Protein AF-A0A0R2MQR0-F1 (afdb_monomer_lite)

Foldseek 3Di:
DVVLCVQPNPCCQLPPLLVVLCVVLCVLLDPLADSVLSSVLSVVQVVPDAAPSSLVSQLVSSVVSVRPSVSSNVSSVSSNVVVVVSD

Radius of gyration: 11.62 Å; chains: 1; bounding box: 24×21×28 Å

Sequence (87 aa):
MARLAAKYGKVYVSKTLPKIVYKKVAKLIGKKVSQAKFLHIWNNTIGVATGAALESAIAKGLKACGVPKGIANTAATIIATAVGILV

Secondary structure (DSSP, 8-state):
-HHHHHHH-HHIIIIIHHHHHHHHHHHHHGGGS-HHHHHHHHHHHHTT--THHHHHHHHHHHHHTT--HHHHHHHHHHHHHHHHHH-

Organism: NCBI:txid942150

Structure (mmCIF, N/CA/C/O backbone):
data_AF-A0A0R2MQR0-F1
#
_entry.id   AF-A0A0R2MQR0-F1
#
loop_
_atom_site.group_PDB
_atom_site.id
_atom_site.type_symbol
_atom_site.label_atom_id
_atom_site.label_alt_id
_atom_site.label_comp_id
_atom_site.label_asym_id
_atom_site.label_entity_id
_atom_site.label_seq_id
_atom_site.pdbx_PDB_ins_code
_atom_site.Cartn_x
_atom_site.Cartn_y
_atom_site.Cartn_z
_atom_site.occupancy
_atom_site.B_iso_or_equiv
_atom_site.auth_seq_id
_atom_site.auth_comp_id
_atom_site.auth_asym_id
_atom_site.auth_atom_id
_atom_site.pdbx_PDB_model_num
ATOM 1 N N . MET A 1 1 ? 6.467 1.184 -10.903 1.00 58.78 1 MET A N 1
ATOM 2 C CA . MET A 1 1 ? 5.967 0.015 -11.673 1.00 58.78 1 MET A CA 1
ATOM 3 C C . MET A 1 1 ? 7.026 -0.710 -12.517 1.00 58.78 1 MET A C 1
ATOM 5 O O . MET A 1 1 ? 7.165 -1.911 -12.338 1.00 58.78 1 MET A O 1
ATOM 9 N N . ALA A 1 2 ? 7.762 -0.037 -13.417 1.00 61.03 2 ALA A N 1
ATOM 10 C CA . ALA A 1 2 ? 8.549 -0.700 -14.475 1.00 61.03 2 ALA A CA 1
ATOM 11 C C . ALA A 1 2 ? 9.596 -1.725 -13.989 1.00 61.03 2 ALA A C 1
ATOM 13 O O . ALA A 1 2 ? 9.573 -2.864 -14.439 1.00 61.03 2 ALA A O 1
ATOM 14 N N . ARG A 1 3 ? 10.460 -1.370 -13.027 1.00 64.88 3 ARG A N 1
ATOM 15 C CA . ARG A 1 3 ? 11.515 -2.279 -12.528 1.00 64.88 3 ARG A CA 1
ATOM 16 C C . ARG A 1 3 ? 10.961 -3.500 -11.783 1.00 64.88 3 ARG A C 1
ATOM 18 O O . ARG A 1 3 ? 11.356 -4.627 -12.047 1.00 64.88 3 ARG A O 1
ATOM 25 N N . LEU A 1 4 ? 9.979 -3.284 -10.910 1.00 66.19 4 LEU A N 1
ATOM 26 C CA . LEU A 1 4 ? 9.297 -4.347 -10.160 1.00 66.19 4 LEU A CA 1
ATOM 27 C C . LEU A 1 4 ? 8.528 -5.302 -11.081 1.00 66.19 4 LEU A C 1
ATOM 29 O O . LEU A 1 4 ? 8.577 -6.516 -10.898 1.00 66.19 4 LEU A O 1
ATOM 33 N N . ALA A 1 5 ? 7.829 -4.757 -12.081 1.00 64.31 5 ALA A N 1
ATOM 34 C CA . ALA A 1 5 ? 7.095 -5.551 -13.058 1.00 64.31 5 ALA A CA 1
ATOM 35 C C . ALA A 1 5 ? 8.030 -6.304 -14.014 1.00 64.31 5 ALA A C 1
ATOM 37 O O . ALA A 1 5 ? 7.678 -7.403 -14.427 1.00 64.31 5 ALA A O 1
ATOM 38 N N . ALA A 1 6 ? 9.207 -5.755 -14.326 1.00 66.94 6 ALA A N 1
ATOM 39 C CA . ALA A 1 6 ? 10.233 -6.449 -15.103 1.00 66.94 6 ALA A CA 1
ATOM 40 C C . ALA A 1 6 ? 10.859 -7.622 -14.326 1.00 66.94 6 ALA A C 1
ATOM 42 O O . ALA A 1 6 ? 11.150 -8.653 -14.916 1.00 66.94 6 ALA A O 1
ATOM 43 N N . LYS A 1 7 ? 11.020 -7.487 -13.002 1.00 68.69 7 LYS A N 1
ATOM 44 C CA . LYS A 1 7 ? 11.675 -8.488 -12.141 1.00 68.69 7 LYS A CA 1
ATOM 45 C C . LYS A 1 7 ? 10.743 -9.610 -11.666 1.00 68.69 7 LYS A C 1
ATOM 47 O O . LYS A 1 7 ? 11.162 -10.755 -11.589 1.00 68.69 7 LYS A O 1
ATOM 52 N N . TYR A 1 8 ? 9.483 -9.290 -11.358 1.00 72.44 8 TYR A N 1
ATOM 53 C CA . TYR A 1 8 ? 8.513 -10.246 -10.793 1.00 72.44 8 TYR A CA 1
ATOM 54 C C . TYR A 1 8 ? 7.257 -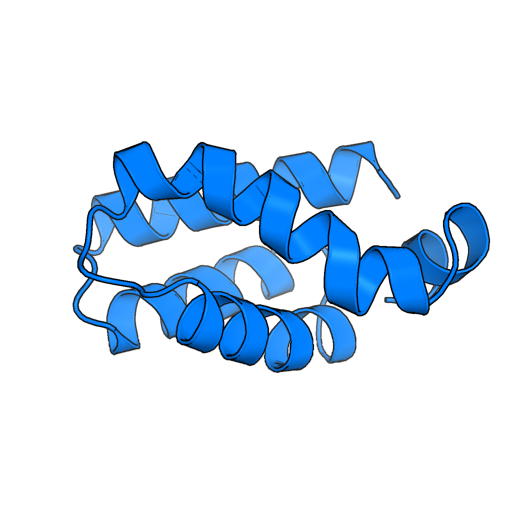10.463 -11.653 1.00 72.44 8 TYR A C 1
ATOM 56 O O . TYR A 1 8 ? 6.409 -11.289 -11.319 1.00 72.44 8 TYR A O 1
ATOM 64 N N . GLY A 1 9 ? 7.092 -9.710 -12.741 1.00 72.06 9 GLY A N 1
ATOM 65 C CA . GLY A 1 9 ? 5.892 -9.738 -13.574 1.00 72.06 9 GLY A CA 1
ATOM 66 C C . GLY A 1 9 ? 4.774 -8.808 -13.080 1.00 72.06 9 GLY A C 1
ATOM 67 O O . GLY A 1 9 ? 4.521 -8.641 -11.883 1.00 72.06 9 GLY A O 1
ATOM 68 N N . LYS A 1 10 ? 4.034 -8.218 -14.029 1.00 72.94 10 LYS A N 1
ATOM 69 C CA . LYS A 1 10 ? 2.907 -7.294 -13.766 1.00 72.94 10 LYS A CA 1
ATOM 70 C C . LYS A 1 10 ? 1.846 -7.892 -12.837 1.00 72.94 10 LYS A C 1
ATOM 72 O O . LYS A 1 10 ? 1.316 -7.192 -11.973 1.00 72.94 10 LYS A O 1
ATOM 77 N N . VAL A 1 11 ? 1.540 -9.181 -13.005 1.00 76.12 11 VAL A N 1
ATOM 78 C CA . VAL A 1 11 ? 0.521 -9.888 -12.213 1.00 76.12 11 VAL A CA 1
ATOM 79 C C . VAL A 1 11 ? 0.931 -9.956 -10.745 1.00 76.12 11 VAL A C 1
ATOM 81 O O . VAL A 1 11 ? 0.126 -9.635 -9.871 1.00 76.12 11 VAL A O 1
ATOM 84 N N . TYR A 1 12 ? 2.194 -10.288 -10.472 1.00 78.75 12 TYR A N 1
ATOM 85 C CA . TYR A 1 12 ? 2.710 -10.369 -9.111 1.00 78.75 12 TYR A CA 1
ATOM 86 C C . TYR A 1 12 ? 2.669 -9.005 -8.415 1.00 78.75 12 TYR A C 1
ATOM 88 O O . TYR A 1 12 ? 2.169 -8.889 -7.297 1.00 78.75 12 TYR A O 1
ATOM 96 N N . VAL A 1 13 ? 3.099 -7.950 -9.109 1.00 74.94 13 VAL A N 1
ATOM 97 C CA . VAL A 1 13 ? 3.137 -6.578 -8.576 1.00 74.94 13 VAL A CA 1
ATOM 98 C C . VAL A 1 13 ? 1.740 -6.002 -8.328 1.00 74.94 13 VAL A C 1
ATOM 100 O O . VAL A 1 13 ? 1.550 -5.244 -7.379 1.00 74.94 13 VAL A O 1
ATOM 103 N N . SER A 1 14 ? 0.754 -6.374 -9.147 1.00 74.00 14 SER A N 1
ATOM 104 C CA . SER A 1 14 ? -0.605 -5.814 -9.073 1.00 74.00 14 SER A CA 1
ATOM 105 C C . SER A 1 14 ? -1.550 -6.629 -8.185 1.00 74.00 14 SER A C 1
ATOM 107 O O . SER A 1 14 ? -2.503 -6.083 -7.636 1.00 74.00 14 SER A O 1
ATOM 109 N N . LYS A 1 15 ? -1.322 -7.943 -8.036 1.00 79.00 15 LYS A N 1
ATOM 110 C CA . LYS A 1 15 ? -2.219 -8.841 -7.284 1.00 79.00 15 LYS A CA 1
ATOM 111 C C . LYS A 1 15 ? -1.583 -9.471 -6.052 1.00 79.00 15 LYS A C 1
ATOM 113 O O . LYS A 1 15 ? -2.295 -9.677 -5.071 1.00 79.00 15 LYS A O 1
ATOM 118 N N . THR A 1 16 ? -0.294 -9.798 -6.081 1.00 80.69 16 THR A N 1
ATOM 119 C CA . THR A 1 16 ? 0.351 -10.595 -5.024 1.00 80.69 16 THR A CA 1
ATOM 120 C C . THR A 1 16 ? 1.048 -9.705 -4.000 1.00 80.69 16 THR A C 1
ATOM 122 O O . THR A 1 16 ? 0.740 -9.787 -2.810 1.00 80.69 16 THR A O 1
ATOM 125 N N . LEU A 1 17 ? 1.894 -8.779 -4.458 1.00 78.81 17 LEU A N 1
ATOM 126 C CA . LEU A 1 17 ? 2.571 -7.778 -3.627 1.00 78.81 17 LEU A CA 1
ATOM 127 C C . LEU A 1 17 ? 1.611 -7.008 -2.713 1.00 78.81 17 LEU A C 1
ATOM 129 O O . LEU A 1 17 ? 1.817 -7.042 -1.499 1.00 78.81 17 LEU A O 1
ATOM 133 N N . PRO A 1 18 ? 0.530 -6.381 -3.224 1.00 80.25 18 PRO A N 1
ATOM 134 C CA . PRO A 1 18 ? -0.380 -5.627 -2.372 1.00 80.25 18 PRO A CA 1
ATOM 135 C C . PRO A 1 18 ? -1.003 -6.486 -1.278 1.00 80.25 18 PRO A C 1
ATOM 137 O O . PRO A 1 18 ? -1.216 -5.996 -0.178 1.00 80.25 18 PRO A O 1
ATOM 140 N N . LYS A 1 19 ? -1.260 -7.777 -1.526 1.00 83.56 19 LYS A N 1
ATOM 141 C CA . LYS A 1 19 ? -1.814 -8.678 -0.505 1.00 83.56 19 LYS A CA 1
ATOM 142 C C . LYS A 1 19 ? -0.792 -9.020 0.578 1.00 83.56 19 LYS A C 1
ATOM 144 O O . LYS A 1 19 ? -1.156 -9.049 1.751 1.00 83.56 19 LYS A O 1
ATOM 149 N N . ILE A 1 20 ? 0.462 -9.271 0.200 1.00 82.69 20 ILE A N 1
ATOM 150 C CA . ILE A 1 20 ? 1.557 -9.554 1.144 1.00 82.69 20 ILE A CA 1
ATOM 151 C C . ILE A 1 20 ? 1.798 -8.336 2.032 1.00 82.69 20 ILE A C 1
ATOM 153 O O . ILE A 1 20 ? 1.830 -8.438 3.259 1.00 82.69 20 ILE A O 1
ATOM 157 N N . VAL A 1 21 ? 1.919 -7.172 1.400 1.00 80.56 21 VAL A N 1
ATOM 158 C CA . VAL A 1 21 ? 2.174 -5.918 2.093 1.00 80.56 21 VAL A CA 1
ATOM 159 C C . VAL A 1 21 ? 0.978 -5.551 2.973 1.00 80.56 21 VAL A C 1
ATOM 161 O O . VAL A 1 21 ? 1.172 -5.240 4.147 1.00 80.56 21 VAL A O 1
ATOM 164 N N . TYR A 1 22 ? -0.253 -5.705 2.466 1.00 81.88 22 TYR A N 1
ATOM 165 C CA . TYR A 1 22 ? -1.470 -5.535 3.256 1.00 81.88 22 TYR A CA 1
ATOM 166 C C . TYR A 1 22 ? -1.475 -6.431 4.486 1.00 81.88 22 TYR A C 1
ATOM 168 O O . TYR A 1 22 ? -1.757 -5.928 5.555 1.00 81.88 22 TYR A O 1
ATOM 176 N N . LYS A 1 23 ? -1.113 -7.718 4.405 1.00 82.00 23 LYS A N 1
ATOM 177 C CA . LYS A 1 23 ? -1.056 -8.582 5.601 1.00 82.00 23 LYS A CA 1
ATOM 178 C C . LYS A 1 23 ? -0.102 -8.047 6.676 1.00 82.00 2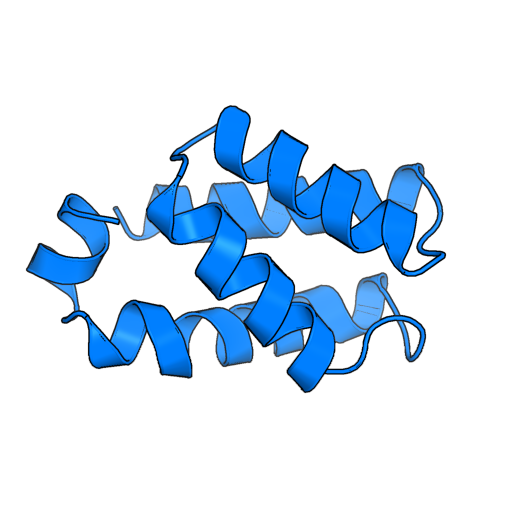3 LYS A C 1
ATOM 180 O O . LYS A 1 23 ? -0.412 -8.176 7.859 1.00 82.00 23 LYS A O 1
ATOM 185 N N . LYS A 1 24 ? 1.025 -7.434 6.289 1.00 80.06 24 LYS A N 1
ATOM 186 C CA . LYS A 1 24 ? 1.958 -6.809 7.242 1.00 80.06 24 LYS A CA 1
ATOM 187 C C . LYS A 1 24 ? 1.380 -5.538 7.854 1.00 80.06 24 LYS A C 1
ATOM 189 O O . LYS A 1 24 ? 1.393 -5.395 9.074 1.00 80.06 24 LYS A O 1
ATOM 194 N N . VAL A 1 25 ? 0.847 -4.636 7.029 1.00 77.19 25 VAL A N 1
ATOM 195 C CA . VAL A 1 25 ? 0.301 -3.372 7.537 1.00 77.19 25 VAL A CA 1
ATOM 196 C C . VAL A 1 25 ? -1.086 -3.529 8.153 1.00 77.19 25 VAL A C 1
ATOM 198 O O . VAL A 1 25 ? -1.434 -2.721 8.995 1.00 77.19 25 VAL A O 1
ATOM 201 N N . ALA A 1 26 ? -1.856 -4.573 7.840 1.00 79.00 26 ALA A N 1
ATOM 202 C CA . ALA A 1 26 ? -3.220 -4.812 8.328 1.00 79.00 26 ALA A CA 1
ATOM 203 C C . ALA A 1 26 ? -3.298 -4.802 9.857 1.00 79.00 26 ALA A C 1
ATOM 205 O O . ALA A 1 26 ? -4.270 -4.301 10.417 1.00 79.00 26 ALA A O 1
ATOM 206 N N . LYS A 1 27 ? -2.251 -5.295 10.533 1.00 74.69 27 LYS A N 1
ATOM 207 C CA . LYS A 1 27 ? -2.131 -5.203 11.995 1.00 74.69 27 LYS A CA 1
ATOM 208 C C . LYS A 1 27 ? -2.004 -3.755 12.492 1.00 74.69 27 LYS A C 1
ATOM 210 O O . LYS A 1 27 ? -2.538 -3.445 13.546 1.00 74.69 27 LYS A O 1
ATOM 215 N N . LEU A 1 28 ? -1.341 -2.881 11.732 1.00 74.00 28 LEU A N 1
ATOM 216 C CA . LEU A 1 28 ? -1.145 -1.459 12.045 1.00 74.00 28 LEU A CA 1
ATOM 217 C C . LEU A 1 28 ? -2.357 -0.599 11.661 1.00 74.00 28 LEU A C 1
ATOM 219 O O . LEU A 1 28 ? -2.851 0.168 12.477 1.00 74.00 28 LEU A O 1
ATOM 223 N N . ILE A 1 29 ? -2.858 -0.724 10.428 1.00 71.88 29 ILE A N 1
ATOM 224 C CA . ILE A 1 29 ? -4.014 0.046 9.921 1.00 71.88 29 ILE A CA 1
ATOM 225 C C . ILE A 1 29 ? -5.360 -0.447 10.475 1.00 71.88 29 ILE A C 1
ATOM 227 O O . ILE A 1 29 ? -6.368 0.256 10.360 1.00 71.88 29 ILE A O 1
ATOM 231 N N . GLY A 1 30 ? -5.382 -1.620 11.115 1.00 66.06 30 GLY A N 1
ATOM 232 C CA . GLY A 1 30 ? -6.576 -2.231 11.691 1.00 66.06 30 GLY A CA 1
ATOM 233 C C . GLY A 1 30 ? -7.654 -2.540 10.646 1.00 66.06 30 GLY A C 1
ATOM 234 O O . GLY A 1 30 ? -7.443 -2.433 9.437 1.00 66.06 30 GLY A O 1
ATOM 235 N N . LYS A 1 31 ? -8.870 -2.869 11.105 1.00 68.00 31 LYS A N 1
ATOM 236 C CA . LYS A 1 31 ? -10.042 -3.103 10.230 1.00 68.00 31 LYS A CA 1
ATOM 237 C C . LYS A 1 31 ? -10.541 -1.842 9.493 1.00 68.00 31 LYS A C 1
ATOM 239 O O . LYS A 1 31 ? -11.547 -1.914 8.795 1.00 68.00 31 LYS A O 1
ATOM 244 N N . LYS A 1 32 ? -9.856 -0.696 9.616 1.00 69.12 32 LYS A N 1
ATOM 245 C CA . LYS A 1 32 ? -10.255 0.573 8.980 1.00 69.12 32 LYS A CA 1
ATOM 246 C C . LYS A 1 32 ? -10.077 0.562 7.463 1.00 69.12 32 LYS A C 1
ATOM 248 O O . LYS A 1 32 ? -10.855 1.179 6.742 1.00 69.12 32 LYS A O 1
ATOM 253 N N . VAL A 1 33 ? -9.070 -0.157 6.969 1.00 73.50 33 VAL A N 1
ATOM 254 C CA . VAL A 1 33 ? -8.816 -0.294 5.532 1.00 73.50 33 VAL A CA 1
ATOM 255 C C . VAL A 1 33 ? -9.002 -1.747 5.152 1.00 73.50 33 VAL A C 1
ATOM 257 O O . VAL A 1 33 ? -8.206 -2.601 5.528 1.00 73.50 33 VAL A O 1
ATOM 260 N N . SER A 1 34 ? -10.053 -2.036 4.393 1.00 78.81 34 SER A N 1
ATOM 261 C CA . SER A 1 34 ? -10.282 -3.364 3.827 1.00 78.81 34 SER A CA 1
ATOM 262 C C . SER A 1 34 ? -9.248 -3.671 2.742 1.00 78.81 34 SER A C 1
ATOM 264 O O . SER A 1 34 ? -8.795 -2.774 2.027 1.00 78.81 34 SER A O 1
ATOM 266 N N . GLN A 1 35 ? -8.934 -4.951 2.552 1.00 79.12 35 GLN A N 1
ATOM 267 C CA . GLN A 1 35 ? -7.989 -5.406 1.530 1.00 79.12 35 GLN A CA 1
ATOM 268 C C . GLN A 1 35 ? -8.341 -4.894 0.125 1.00 79.12 35 GLN A C 1
ATOM 270 O O . GLN A 1 35 ? -7.448 -4.504 -0.618 1.00 79.12 35 GLN A O 1
ATOM 275 N N . ALA A 1 36 ? -9.633 -4.841 -0.218 1.00 80.56 36 ALA A N 1
ATOM 276 C CA . ALA A 1 36 ? -10.109 -4.310 -1.495 1.00 80.56 36 ALA A CA 1
ATOM 277 C C . ALA A 1 36 ? -9.759 -2.821 -1.680 1.00 80.56 36 ALA A C 1
ATOM 279 O O . ALA A 1 36 ? -9.212 -2.444 -2.715 1.00 80.56 36 ALA A O 1
ATOM 280 N N . LYS A 1 37 ? -9.986 -1.987 -0.652 1.00 81.12 37 LYS A N 1
ATOM 281 C CA . LYS A 1 37 ? -9.612 -0.561 -0.671 1.00 81.12 37 LYS A CA 1
ATOM 282 C C . LYS A 1 37 ? -8.102 -0.382 -0.778 1.00 81.12 37 LYS A C 1
ATOM 284 O O . LYS A 1 37 ? -7.636 0.452 -1.549 1.00 81.12 37 LYS A O 1
ATOM 289 N N . PHE A 1 38 ? -7.338 -1.197 -0.051 1.00 81.75 38 PHE A N 1
ATOM 290 C CA . PHE A 1 38 ? -5.881 -1.181 -0.134 1.00 81.75 38 PHE A CA 1
ATOM 291 C C . PHE A 1 38 ? -5.381 -1.540 -1.538 1.00 81.75 38 PHE A C 1
ATOM 293 O O . PHE A 1 38 ? -4.510 -0.859 -2.064 1.00 81.75 38 PHE A O 1
ATOM 300 N N . LEU A 1 39 ? -5.963 -2.563 -2.171 1.00 83.25 39 LEU A N 1
ATOM 301 C CA . LEU A 1 39 ? -5.668 -2.943 -3.557 1.00 83.25 39 LEU A CA 1
ATOM 302 C C . LEU A 1 39 ? -5.972 -1.807 -4.542 1.00 83.25 39 LEU A C 1
ATOM 304 O O . LEU A 1 39 ? -5.198 -1.577 -5.468 1.00 83.25 39 LEU A O 1
ATOM 308 N N . HIS A 1 40 ? -7.064 -1.074 -4.317 1.00 82.69 40 HIS A N 1
ATOM 309 C CA . HIS A 1 40 ? -7.419 0.099 -5.114 1.00 82.69 40 HIS A CA 1
ATOM 310 C C . HIS A 1 40 ? -6.380 1.221 -4.976 1.00 82.69 40 HIS A C 1
ATOM 312 O O . HIS A 1 40 ? -5.870 1.713 -5.981 1.00 82.69 40 HIS A O 1
ATOM 318 N N . ILE A 1 41 ? -6.005 1.575 -3.739 1.00 80.38 41 ILE A N 1
ATOM 319 C CA . ILE A 1 41 ? -4.951 2.567 -3.464 1.00 80.38 41 ILE A CA 1
ATOM 320 C C . ILE A 1 41 ? -3.636 2.113 -4.094 1.00 80.38 41 ILE A C 1
ATOM 322 O O . ILE A 1 41 ? -2.963 2.904 -4.744 1.00 80.38 41 ILE A O 1
ATOM 326 N N . TRP A 1 42 ? -3.286 0.837 -3.948 1.00 81.06 42 TRP A N 1
ATOM 327 C CA . TRP A 1 42 ? -2.060 0.267 -4.487 1.00 81.06 42 TRP A CA 1
ATOM 328 C C . TRP A 1 42 ? -1.978 0.389 -6.003 1.00 81.06 42 TRP A C 1
ATOM 330 O O . TRP A 1 42 ? -1.010 0.943 -6.512 1.00 81.06 42 TRP A O 1
ATOM 340 N N . ASN A 1 43 ? -2.991 -0.087 -6.730 1.00 78.44 43 ASN A N 1
ATOM 341 C CA . ASN A 1 43 ? -2.991 -0.027 -8.192 1.00 78.44 43 ASN A CA 1
ATOM 342 C C . ASN A 1 43 ? -2.957 1.420 -8.692 1.00 78.44 43 ASN A C 1
ATOM 344 O O . ASN A 1 43 ? -2.261 1.709 -9.663 1.00 78.44 43 ASN A O 1
ATOM 348 N N . ASN A 1 44 ? -3.626 2.332 -7.981 1.00 78.75 44 ASN A N 1
ATOM 349 C CA . ASN A 1 44 ? -3.607 3.754 -8.302 1.00 78.75 44 ASN A CA 1
ATOM 350 C C . ASN A 1 44 ? -2.264 4.434 -7.970 1.00 78.75 44 ASN A C 1
ATOM 352 O O . ASN A 1 44 ? -1.926 5.448 -8.560 1.00 78.75 44 ASN A O 1
ATOM 356 N N . THR A 1 45 ? -1.471 3.900 -7.037 1.00 73.69 45 THR A N 1
ATOM 357 C CA . THR A 1 45 ? -0.205 4.523 -6.606 1.00 73.69 45 THR A CA 1
ATOM 358 C C . THR A 1 45 ? 1.025 3.916 -7.269 1.00 73.69 45 THR A C 1
ATOM 360 O O . THR A 1 45 ? 1.907 4.652 -7.709 1.00 73.69 45 THR A O 1
ATOM 363 N N . ILE A 1 46 ? 1.080 2.592 -7.430 1.00 68.75 46 ILE A N 1
ATOM 364 C CA . ILE A 1 46 ? 2.235 1.905 -8.023 1.00 68.75 46 ILE A CA 1
ATOM 365 C C . ILE A 1 46 ? 2.427 2.237 -9.509 1.00 68.75 46 ILE A C 1
ATOM 367 O O . ILE A 1 46 ? 3.557 2.179 -10.015 1.00 68.75 46 ILE A O 1
ATOM 371 N N . GLY A 1 47 ? 1.331 2.586 -10.194 1.00 62.81 47 GLY A N 1
ATOM 372 C CA . GLY A 1 47 ? 1.322 3.056 -11.578 1.00 62.81 47 GLY A CA 1
ATOM 373 C C . GLY A 1 47 ? 1.825 4.490 -11.749 1.00 62.81 47 GLY A C 1
ATOM 374 O O . GLY A 1 47 ? 2.327 4.815 -12.818 1.00 62.81 47 GLY A O 1
ATOM 375 N N . VAL A 1 48 ? 1.746 5.313 -10.700 1.00 56.16 48 VAL A N 1
ATOM 376 C CA . VAL A 1 48 ? 1.975 6.764 -10.786 1.00 56.16 48 VAL A CA 1
ATOM 377 C C . VAL A 1 48 ? 3.308 7.173 -10.151 1.00 56.16 48 VAL A C 1
ATOM 379 O O . VAL A 1 48 ? 3.887 8.178 -10.549 1.00 56.16 48 VAL A O 1
ATOM 382 N N . ALA A 1 49 ? 3.839 6.401 -9.194 1.00 58.00 49 ALA A N 1
ATOM 383 C CA . ALA A 1 49 ? 5.015 6.815 -8.429 1.00 58.00 49 ALA A CA 1
ATOM 384 C C . ALA A 1 49 ? 5.896 5.661 -7.908 1.00 58.00 49 ALA A C 1
ATOM 386 O O . ALA A 1 49 ? 5.437 4.545 -7.658 1.00 58.00 49 ALA A O 1
ATOM 387 N N . THR A 1 50 ? 7.181 5.961 -7.687 1.00 64.81 50 THR A N 1
ATOM 388 C CA . THR A 1 50 ? 8.157 5.119 -6.967 1.00 64.81 50 THR A CA 1
ATOM 389 C C . THR A 1 50 ? 8.856 5.929 -5.869 1.00 64.81 50 THR A C 1
ATOM 391 O O . THR A 1 50 ? 8.995 7.142 -5.999 1.00 64.81 50 THR A O 1
ATOM 394 N N . GLY A 1 51 ? 9.310 5.277 -4.792 1.00 67.31 51 GLY A N 1
ATOM 395 C CA . GLY A 1 51 ? 10.052 5.936 -3.703 1.00 67.31 51 GLY A CA 1
ATOM 396 C C . GLY A 1 51 ? 9.179 6.839 -2.819 1.00 67.31 51 GLY A C 1
ATOM 397 O O . GLY A 1 51 ? 8.053 6.476 -2.486 1.00 67.31 51 GLY A O 1
ATOM 398 N N . ALA A 1 52 ? 9.673 8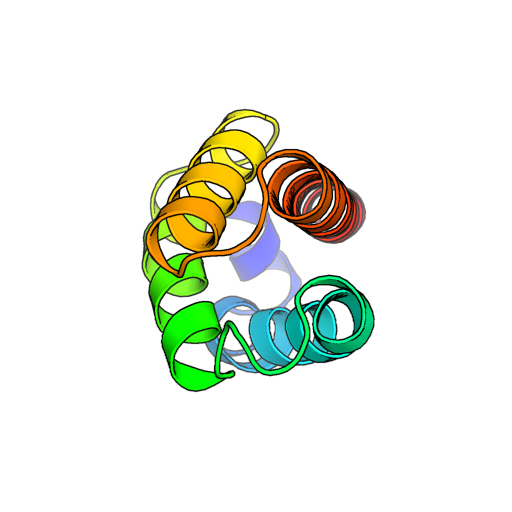.027 -2.459 1.00 69.19 52 ALA A N 1
ATOM 399 C CA . ALA A 1 52 ? 8.984 8.966 -1.559 1.00 69.19 52 ALA A CA 1
ATOM 400 C C . ALA A 1 52 ? 7.593 9.411 -2.062 1.00 69.19 52 ALA A C 1
ATOM 402 O O . ALA A 1 52 ? 6.678 9.670 -1.276 1.00 69.19 52 ALA A O 1
ATOM 403 N N . ALA A 1 53 ? 7.396 9.451 -3.383 1.00 72.94 53 ALA A N 1
ATOM 404 C CA . ALA A 1 53 ? 6.099 9.762 -3.977 1.00 72.94 53 ALA A CA 1
ATOM 405 C C . ALA A 1 53 ? 5.078 8.624 -3.774 1.00 72.94 53 ALA A C 1
ATOM 407 O O . ALA A 1 53 ? 3.897 8.893 -3.552 1.00 72.94 53 ALA A O 1
ATOM 408 N N . LEU A 1 54 ? 5.529 7.361 -3.766 1.00 74.75 54 LEU A N 1
ATOM 409 C CA . LEU A 1 54 ? 4.686 6.214 -3.417 1.00 74.75 54 LEU A CA 1
ATOM 410 C C . LEU A 1 54 ? 4.263 6.295 -1.947 1.00 74.75 54 LEU A C 1
ATOM 412 O O . LEU A 1 54 ? 3.086 6.127 -1.638 1.00 74.75 54 LEU A O 1
ATOM 416 N N . GLU A 1 55 ? 5.206 6.600 -1.056 1.00 81.56 55 GLU A N 1
ATOM 417 C CA . GLU A 1 55 ? 4.936 6.776 0.371 1.00 81.56 55 GLU A CA 1
ATOM 418 C C . GLU A 1 55 ? 3.877 7.859 0.611 1.00 81.56 55 GLU A C 1
ATOM 420 O O . GLU A 1 55 ? 2.853 7.604 1.245 1.00 81.56 55 GLU A O 1
ATOM 425 N N . SER A 1 56 ? 4.058 9.044 0.024 1.00 80.00 56 SER A N 1
ATOM 426 C CA . SER A 1 56 ? 3.081 10.129 0.150 1.00 80.00 56 SER A CA 1
ATOM 427 C C . SER A 1 56 ? 1.708 9.747 -0.403 1.00 80.00 56 SER A C 1
ATOM 429 O O . SER A 1 56 ? 0.690 10.024 0.238 1.00 80.00 56 SER A O 1
ATOM 431 N N . ALA A 1 57 ? 1.652 9.085 -1.560 1.00 82.00 57 ALA A N 1
ATOM 432 C CA . ALA A 1 57 ? 0.388 8.721 -2.189 1.00 82.00 57 ALA A CA 1
ATOM 433 C C . ALA A 1 57 ? -0.363 7.635 -1.397 1.00 82.00 57 ALA A C 1
ATOM 435 O O . ALA A 1 57 ? -1.578 7.731 -1.200 1.00 82.00 57 ALA A O 1
ATOM 436 N N . ILE A 1 58 ? 0.357 6.651 -0.855 1.00 81.81 58 ILE A N 1
ATOM 437 C CA . ILE A 1 58 ? -0.212 5.617 0.013 1.00 81.81 58 ILE A CA 1
ATOM 438 C C . ILE A 1 58 ? -0.658 6.213 1.346 1.00 81.81 58 ILE A C 1
ATOM 440 O O . ILE A 1 58 ? -1.782 5.953 1.774 1.00 81.81 58 ILE A O 1
ATOM 444 N N . ALA A 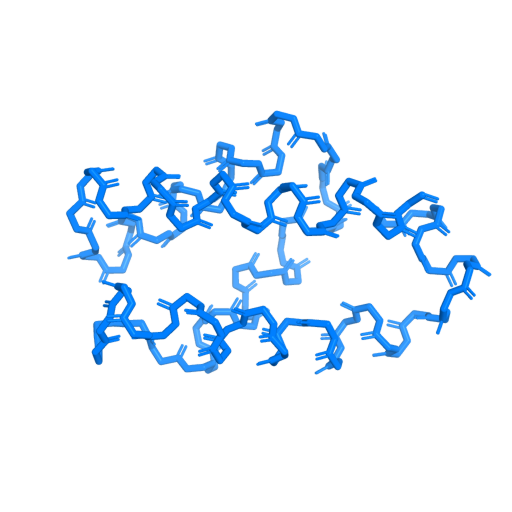1 59 ? 0.155 7.061 1.981 1.00 83.50 59 ALA A N 1
ATOM 445 C CA . ALA A 1 59 ? -0.225 7.740 3.217 1.00 83.50 59 ALA A CA 1
ATOM 446 C C . ALA A 1 59 ? -1.497 8.576 3.019 1.00 83.50 59 ALA A C 1
ATOM 448 O O . ALA A 1 59 ? -2.371 8.585 3.887 1.00 83.50 59 ALA A O 1
ATOM 449 N N . LYS A 1 60 ? -1.633 9.251 1.871 1.00 84.38 60 LYS A N 1
ATOM 450 C CA . LYS A 1 60 ? -2.828 10.023 1.508 1.00 84.38 60 LYS A CA 1
ATOM 451 C C . LYS A 1 60 ? -4.047 9.115 1.313 1.00 84.38 60 LYS A C 1
ATOM 453 O O . LYS A 1 60 ? -5.102 9.407 1.870 1.00 84.38 60 LYS A O 1
ATOM 458 N N . GLY A 1 61 ? -3.890 7.982 0.623 1.00 79.88 61 GLY A N 1
ATOM 459 C CA . GLY A 1 61 ? -4.950 6.981 0.453 1.00 79.88 61 GLY A CA 1
ATOM 460 C C . GLY A 1 61 ? -5.405 6.342 1.771 1.00 79.88 61 GLY A C 1
ATOM 461 O O . GLY A 1 61 ? -6.601 6.159 1.997 1.00 79.88 61 GLY A O 1
ATOM 462 N N . LEU A 1 62 ? -4.469 6.057 2.681 1.00 81.38 62 LEU A N 1
ATOM 463 C CA . LEU A 1 62 ? -4.774 5.522 4.010 1.00 81.38 62 LEU A CA 1
ATOM 464 C C . LEU A 1 62 ? -5.479 6.568 4.887 1.00 81.38 62 LEU A C 1
ATOM 466 O O . LEU A 1 62 ? -6.479 6.243 5.528 1.00 81.38 62 LEU A O 1
ATOM 470 N N . LYS A 1 63 ? -5.028 7.830 4.869 1.00 83.44 63 LYS A N 1
ATOM 471 C CA . LYS A 1 63 ? -5.699 8.944 5.569 1.00 83.44 63 LYS A CA 1
ATOM 472 C C . LYS A 1 63 ? -7.123 9.154 5.058 1.00 83.44 63 LYS A C 1
ATOM 474 O O . LYS A 1 63 ? -8.032 9.298 5.867 1.00 83.44 63 LYS A O 1
ATOM 479 N N . ALA A 1 64 ? -7.331 9.080 3.742 1.00 80.50 64 ALA A N 1
ATOM 480 C CA . ALA A 1 64 ? -8.661 9.154 3.134 1.00 80.50 64 ALA A CA 1
ATOM 481 C C . ALA A 1 64 ? -9.594 8.014 3.589 1.00 80.50 64 ALA A C 1
ATOM 483 O O . ALA A 1 64 ? -10.808 8.177 3.600 1.00 80.50 64 ALA A O 1
ATOM 484 N N . CYS A 1 65 ? -9.043 6.877 4.025 1.00 74.44 65 CYS A N 1
ATOM 485 C CA . CYS A 1 65 ? -9.809 5.781 4.623 1.00 74.44 65 CYS A CA 1
ATOM 486 C C . CYS A 1 65 ? -10.016 5.917 6.146 1.00 74.44 65 CYS A C 1
ATOM 488 O O . CYS A 1 65 ? -10.460 4.963 6.782 1.00 74.44 65 CYS A O 1
ATOM 490 N N . GLY A 1 66 ? -9.680 7.058 6.758 1.00 77.00 66 GLY A N 1
ATOM 491 C CA . GLY A 1 66 ? -9.851 7.287 8.199 1.00 77.00 66 GLY A CA 1
ATOM 492 C C . GLY A 1 66 ? -8.747 6.680 9.076 1.00 77.00 66 GLY A C 1
ATOM 493 O O . GLY A 1 66 ? -8.917 6.535 10.295 1.00 77.00 66 GLY A O 1
ATOM 494 N N . VAL A 1 67 ? -7.609 6.304 8.481 1.00 79.50 67 VAL A N 1
ATOM 495 C CA . VAL A 1 67 ? -6.420 5.899 9.239 1.00 79.50 67 VAL A CA 1
ATOM 496 C C . VAL A 1 67 ? -5.783 7.144 9.874 1.00 79.50 67 VAL A C 1
ATOM 498 O O . VAL A 1 67 ? -5.534 8.124 9.167 1.00 79.50 67 VAL A O 1
ATOM 501 N N . PRO A 1 68 ? -5.464 7.116 11.182 1.00 81.44 68 PRO A N 1
ATOM 502 C CA . PRO A 1 68 ? -4.759 8.206 11.851 1.00 81.44 68 PRO A CA 1
ATOM 503 C C . PRO A 1 68 ? -3.449 8.566 11.146 1.00 81.44 68 PRO A C 1
ATOM 505 O O . PRO A 1 68 ? -2.731 7.681 10.681 1.00 81.44 68 PRO A O 1
ATOM 508 N N . LYS A 1 69 ? -3.097 9.857 11.122 1.00 78.12 69 LYS A N 1
ATOM 509 C CA . LYS A 1 69 ? -1.922 10.375 10.395 1.00 78.12 69 LYS A CA 1
ATOM 510 C C . LYS A 1 69 ? -0.625 9.629 10.743 1.00 78.12 69 LYS A C 1
ATOM 512 O O . LYS A 1 69 ? 0.134 9.324 9.828 1.00 78.12 69 LYS A O 1
ATOM 517 N N . GLY A 1 70 ? -0.414 9.298 12.022 1.00 77.00 70 GLY A N 1
ATOM 518 C CA . GLY A 1 70 ? 0.745 8.524 12.487 1.00 77.00 70 GLY A CA 1
ATOM 519 C C . GLY A 1 70 ? 0.790 7.114 11.894 1.00 77.00 70 GLY A C 1
ATOM 520 O O . GLY A 1 70 ? 1.751 6.764 11.220 1.00 77.00 70 GLY A O 1
ATOM 521 N N . ILE A 1 71 ? -0.297 6.349 12.037 1.00 81.75 71 ILE A N 1
ATOM 522 C 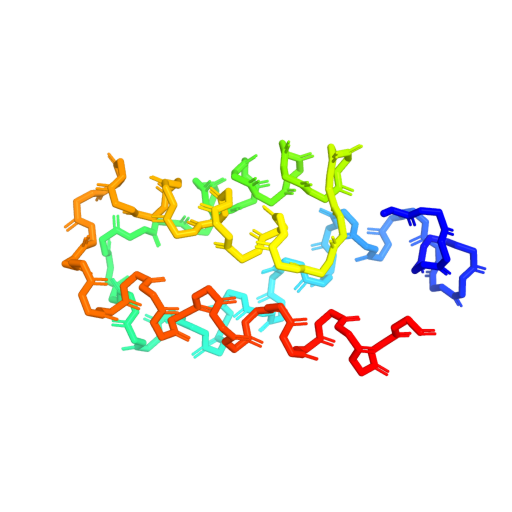CA . ILE A 1 71 ? -0.405 4.980 11.505 1.00 81.75 71 ILE A CA 1
ATOM 523 C C . ILE A 1 71 ? -0.300 4.966 9.976 1.00 81.75 71 ILE A C 1
ATOM 525 O O . ILE A 1 71 ? 0.365 4.104 9.407 1.00 81.75 71 ILE A O 1
ATOM 529 N N . ALA A 1 72 ? -0.942 5.922 9.303 1.00 80.81 72 ALA A N 1
ATOM 530 C CA . ALA A 1 72 ? -0.917 6.033 7.850 1.00 80.81 72 ALA A CA 1
ATOM 531 C C . ALA A 1 72 ? 0.495 6.302 7.321 1.00 80.81 72 ALA A C 1
ATOM 533 O O . ALA A 1 72 ? 0.885 5.694 6.328 1.00 80.81 72 ALA A O 1
ATOM 534 N N . ASN A 1 73 ? 1.255 7.180 7.987 1.00 83.75 73 ASN A N 1
ATOM 535 C CA . ASN A 1 73 ? 2.650 7.432 7.638 1.00 83.75 73 ASN A CA 1
ATOM 536 C C . ASN A 1 73 ? 3.502 6.178 7.883 1.00 83.75 73 ASN A C 1
ATOM 538 O O . ASN A 1 73 ? 4.141 5.718 6.950 1.00 83.75 73 ASN A O 1
ATOM 542 N N . THR A 1 74 ? 3.433 5.553 9.065 1.00 82.25 74 THR A N 1
ATOM 543 C CA . THR A 1 74 ? 4.204 4.330 9.363 1.00 82.25 74 THR A CA 1
ATOM 544 C C . THR A 1 74 ? 3.903 3.197 8.382 1.00 82.25 74 THR A C 1
ATOM 546 O O . THR A 1 74 ? 4.817 2.550 7.874 1.00 82.25 74 THR A O 1
ATOM 549 N N . ALA A 1 75 ? 2.624 2.959 8.080 1.00 79.31 75 ALA A N 1
ATOM 550 C CA . ALA A 1 75 ? 2.226 1.958 7.099 1.00 79.31 75 ALA A CA 1
ATOM 551 C C . ALA A 1 75 ? 2.785 2.296 5.712 1.00 79.31 75 ALA A C 1
ATOM 553 O O . ALA A 1 75 ? 3.329 1.414 5.053 1.00 79.31 75 ALA A O 1
ATOM 554 N N . ALA A 1 76 ? 2.698 3.558 5.286 1.00 81.00 76 ALA A N 1
ATOM 555 C CA . ALA A 1 76 ? 3.241 4.001 4.010 1.00 81.00 76 ALA A CA 1
ATOM 556 C C . ALA A 1 76 ? 4.763 3.835 3.920 1.00 81.00 76 ALA A C 1
ATOM 558 O O . ALA A 1 76 ? 5.237 3.343 2.897 1.00 81.00 76 ALA A O 1
ATOM 559 N N . THR A 1 77 ? 5.510 4.155 4.981 1.00 83.19 77 THR A N 1
ATOM 560 C CA . THR A 1 77 ? 6.961 3.944 5.041 1.00 83.19 77 THR A CA 1
ATOM 561 C C . THR A 1 77 ? 7.293 2.459 4.900 1.00 83.19 77 THR A C 1
ATOM 563 O O . THR A 1 77 ? 8.057 2.092 4.018 1.00 83.19 77 THR A O 1
ATOM 566 N N . ILE A 1 78 ? 6.643 1.572 5.670 1.00 80.69 78 ILE A N 1
ATOM 567 C CA . ILE A 1 78 ? 6.846 0.111 5.568 1.00 80.69 78 ILE A CA 1
ATOM 568 C C . ILE A 1 78 ? 6.572 -0.386 4.145 1.00 80.69 78 ILE A C 1
ATOM 570 O O . ILE A 1 78 ? 7.307 -1.225 3.620 1.00 80.69 78 ILE A O 1
ATOM 574 N N . ILE A 1 79 ? 5.511 0.125 3.518 1.00 77.88 79 ILE A N 1
ATOM 575 C CA . ILE A 1 79 ? 5.149 -0.226 2.148 1.00 77.88 79 ILE A CA 1
ATOM 576 C C . ILE A 1 79 ? 6.229 0.244 1.166 1.00 77.88 79 ILE A C 1
ATOM 578 O O . ILE A 1 79 ? 6.680 -0.545 0.337 1.00 77.88 79 ILE A O 1
ATOM 582 N N . ALA A 1 80 ? 6.655 1.501 1.265 1.00 77.25 80 ALA A N 1
ATOM 583 C CA . ALA A 1 80 ? 7.669 2.078 0.395 1.00 77.25 80 ALA A CA 1
ATOM 584 C C . ALA A 1 80 ? 9.023 1.378 0.557 1.00 77.25 80 ALA A C 1
ATOM 586 O O . ALA A 1 80 ? 9.654 1.061 -0.448 1.00 77.25 80 ALA A O 1
ATOM 587 N N . THR A 1 81 ? 9.429 1.046 1.785 1.00 77.50 81 THR A N 1
ATOM 588 C CA . THR A 1 81 ? 10.639 0.263 2.064 1.00 77.50 81 THR A CA 1
ATOM 589 C C . THR A 1 81 ? 10.540 -1.146 1.486 1.00 77.50 81 THR A C 1
ATOM 591 O O . THR A 1 81 ? 11.464 -1.589 0.814 1.00 77.50 81 THR A O 1
ATOM 594 N N . ALA A 1 82 ? 9.416 -1.850 1.672 1.00 73.00 82 ALA A N 1
ATOM 595 C CA . ALA A 1 82 ? 9.230 -3.187 1.105 1.00 73.00 82 ALA A CA 1
ATOM 596 C C . ALA A 1 82 ? 9.300 -3.172 -0.431 1.00 73.00 82 ALA A C 1
ATOM 598 O O . ALA A 1 82 ? 9.929 -4.037 -1.035 1.00 73.00 82 ALA A O 1
ATOM 599 N N . VAL A 1 83 ? 8.686 -2.168 -1.060 1.00 71.19 83 VAL A N 1
ATOM 600 C CA . VAL A 1 83 ? 8.763 -1.946 -2.508 1.00 71.19 83 VAL A CA 1
ATOM 601 C C . VAL A 1 83 ? 10.190 -1.592 -2.930 1.00 71.19 83 VAL A C 1
ATOM 603 O O . VAL A 1 83 ? 10.661 -2.129 -3.925 1.00 71.19 83 VAL A O 1
ATOM 606 N N . GLY A 1 84 ? 10.885 -0.739 -2.176 1.00 67.44 84 GLY A N 1
ATOM 607 C CA . GLY A 1 84 ? 12.261 -0.320 -2.443 1.00 67.44 84 GLY A CA 1
ATOM 608 C C . GLY A 1 84 ? 13.280 -1.455 -2.351 1.00 67.44 84 GLY A C 1
ATOM 609 O O . GLY A 1 84 ? 14.170 -1.510 -3.183 1.00 67.44 84 GLY A O 1
ATOM 610 N N . ILE A 1 85 ? 13.115 -2.392 -1.411 1.00 69.19 85 ILE A N 1
ATOM 611 C CA . ILE A 1 85 ? 13.949 -3.607 -1.314 1.00 69.19 85 ILE A CA 1
ATOM 612 C C . ILE A 1 85 ? 13.706 -4.546 -2.508 1.00 69.19 85 ILE A C 1
ATOM 614 O O . ILE A 1 85 ? 14.601 -5.272 -2.935 1.00 69.19 85 ILE A O 1
ATOM 618 N N . LEU A 1 86 ? 12.479 -4.576 -3.037 1.00 63.00 86 LEU A N 1
ATOM 619 C CA . LEU A 1 86 ? 12.112 -5.478 -4.129 1.00 63.00 86 LEU A CA 1
ATOM 620 C C . LEU A 1 86 ? 12.562 -4.972 -5.510 1.00 63.00 86 LEU A C 1
ATOM 622 O O . LEU A 1 86 ? 12.840 -5.810 -6.374 1.00 63.00 86 LEU A O 1
ATOM 626 N N . VAL A 1 87 ? 12.627 -3.651 -5.724 1.00 59.53 87 VAL A N 1
ATOM 627 C CA . VAL A 1 87 ? 13.152 -3.017 -6.954 1.00 59.53 87 VAL A CA 1
ATOM 628 C C . VAL A 1 87 ? 14.652 -3.246 -7.047 1.00 59.53 87 VAL A C 1
ATOM 630 O O . VAL A 1 8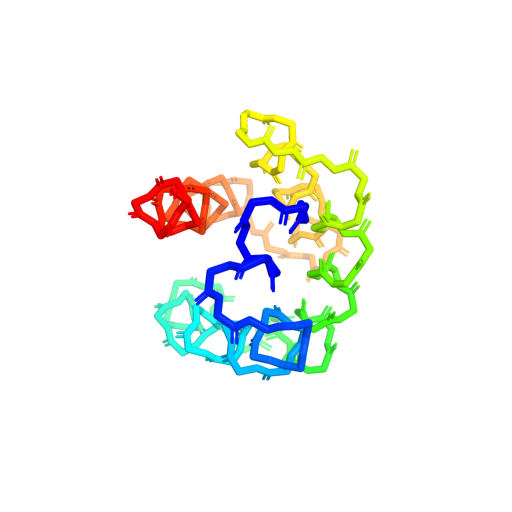7 ? 15.055 -4.008 -7.958 1.00 59.53 87 VAL A O 1
#

pLDDT: mean 75.45, std 7.02, range [56.16, 84.38]